Protein AF-A0A526YU89-F1 (afdb_monomer)

Solvent-accessible surface area (backbone atoms only — not comparable to full-atom values): 5443 Å² total; per-residue (Å²): 138,56,53,57,61,50,22,41,48,45,64,70,67,74,53,102,70,85,89,78,84,69,73,82,74,90,68,85,77,87,74,77,82,88,85,80,88,87,74,63,90,85,44,57,68,57,52,53,51,51,55,48,52,50,62,79,40,40,70,60,55,52,48,55,40,52,78,41,45,29,77,42,63,50,100,83,64,43,76,62,76,136

Sequence (82 aa):
MWGPMAGYYAKQLGADLTIVPLVKEKTGSRMSYRITMGVRPSDQEWKRTLNRVIRENQAEITRILLDYDVPLIDEHDNPITQ

Structure (mmCIF, N/CA/C/O backbone):
data_AF-A0A526YU89-F1
#
_entry.id   AF-A0A526YU89-F1
#
loop_
_atom_site.group_PDB
_atom_site.id
_atom_site.type_symbol
_atom_site.label_atom_id
_atom_site.label_alt_id
_atom_site.label_comp_id
_atom_site.label_asym_id
_atom_site.label_entity_id
_atom_site.label_seq_id
_atom_site.pdbx_PDB_ins_code
_atom_site.Cartn_x
_atom_site.Cartn_y
_atom_site.Cartn_z
_atom_site.occupancy
_atom_site.B_iso_or_equiv
_atom_site.auth_seq_id
_atom_site.auth_comp_id
_atom_site.auth_asym_id
_atom_site.auth_atom_id
_atom_site.pdbx_PDB_model_num
ATOM 1 N N . MET A 1 1 ? 10.976 8.294 -8.164 1.00 70.56 1 MET A N 1
ATOM 2 C CA . MET A 1 1 ? 9.719 7.812 -8.780 1.00 70.56 1 MET A CA 1
ATOM 3 C C . MET A 1 1 ? 8.956 7.018 -7.725 1.00 70.56 1 MET A C 1
ATOM 5 O O . MET A 1 1 ? 9.611 6.379 -6.914 1.00 70.56 1 MET A O 1
ATOM 9 N N . TRP A 1 2 ? 7.626 7.109 -7.665 1.00 87.12 2 TRP A N 1
ATOM 10 C CA . TRP A 1 2 ? 6.811 6.469 -6.618 1.00 87.12 2 TRP A CA 1
ATOM 11 C C . TRP A 1 2 ? 6.150 5.192 -7.153 1.00 87.12 2 TRP A C 1
ATOM 13 O O . TRP A 1 2 ? 5.599 5.220 -8.252 1.00 87.12 2 TRP A O 1
ATOM 23 N N . GLY A 1 3 ? 6.211 4.096 -6.387 1.00 88.81 3 GLY A N 1
ATOM 24 C CA . GLY A 1 3 ? 5.795 2.750 -6.811 1.00 88.81 3 GLY A CA 1
ATOM 25 C C . GLY A 1 3 ? 4.406 2.681 -7.457 1.00 88.81 3 GLY A C 1
ATOM 26 O O . GLY A 1 3 ? 4.324 2.245 -8.601 1.00 88.81 3 GLY A O 1
ATOM 27 N N . PRO A 1 4 ? 3.335 3.168 -6.801 1.00 92.50 4 PRO A N 1
ATOM 28 C CA . PRO A 1 4 ? 1.986 3.152 -7.371 1.00 92.50 4 PRO A CA 1
ATOM 29 C C . PRO A 1 4 ? 1.855 3.860 -8.725 1.00 92.50 4 PRO A C 1
ATOM 31 O O . PRO A 1 4 ? 1.148 3.385 -9.607 1.00 92.50 4 PRO A O 1
ATOM 34 N N . MET A 1 5 ? 2.569 4.972 -8.920 1.00 91.19 5 MET A N 1
ATOM 35 C CA . MET A 1 5 ? 2.557 5.693 -10.199 1.00 91.19 5 MET A CA 1
ATOM 36 C C . MET A 1 5 ? 3.354 4.949 -11.269 1.00 91.19 5 MET A C 1
ATOM 38 O O . MET A 1 5 ? 2.922 4.883 -12.415 1.00 91.19 5 MET A O 1
ATOM 42 N N . ALA A 1 6 ? 4.506 4.384 -10.900 1.00 90.69 6 ALA A N 1
ATOM 43 C CA . ALA A 1 6 ? 5.318 3.590 -11.816 1.00 90.69 6 ALA A CA 1
ATOM 44 C C . ALA A 1 6 ? 4.557 2.349 -12.309 1.00 90.69 6 ALA A C 1
ATOM 46 O O . ALA A 1 6 ? 4.550 2.104 -13.509 1.00 90.69 6 ALA A O 1
ATOM 47 N N . GLY A 1 7 ? 3.874 1.641 -11.399 1.00 89.56 7 GLY A N 1
ATOM 48 C CA . GLY A 1 7 ? 2.985 0.509 -11.688 1.00 89.56 7 GLY A CA 1
ATOM 49 C C . GLY A 1 7 ? 1.966 0.821 -12.768 1.00 89.56 7 GLY A C 1
ATOM 50 O O . GLY A 1 7 ? 1.994 0.265 -13.867 1.00 89.56 7 GLY A O 1
ATOM 51 N N . TYR A 1 8 ? 1.130 1.812 -12.476 1.00 91.12 8 TYR A N 1
ATOM 52 C CA . TYR A 1 8 ? 0.067 2.236 -13.370 1.00 91.12 8 TYR A CA 1
ATOM 53 C C . TYR A 1 8 ? 0.576 2.651 -14.758 1.00 91.12 8 TYR A C 1
ATOM 55 O O . TYR A 1 8 ? 0.054 2.190 -15.774 1.00 91.12 8 TYR A O 1
ATOM 63 N N . TYR A 1 9 ? 1.607 3.501 -14.831 1.00 91.00 9 TYR A N 1
ATOM 64 C CA . TYR A 1 9 ? 2.097 3.981 -16.125 1.00 91.00 9 TYR A CA 1
ATOM 65 C C . TYR A 1 9 ? 2.866 2.921 -16.910 1.00 91.00 9 TYR A C 1
ATOM 67 O O . TYR A 1 9 ? 2.754 2.910 -18.133 1.00 91.00 9 TYR A O 1
ATOM 75 N N . ALA A 1 10 ? 3.596 2.012 -16.255 1.00 89.00 10 ALA A N 1
ATOM 76 C CA . ALA A 1 10 ? 4.235 0.895 -16.950 1.00 89.00 10 ALA A CA 1
ATOM 77 C C . ALA A 1 10 ? 3.190 0.036 -17.676 1.00 89.00 10 ALA A C 1
ATOM 79 O O . ALA A 1 10 ? 3.369 -0.273 -18.853 1.00 89.00 10 ALA A O 1
ATOM 80 N N . LYS A 1 11 ? 2.054 -0.239 -17.017 1.00 86.81 11 LYS A N 1
ATOM 81 C CA . LYS A 1 11 ? 0.907 -0.925 -17.624 1.00 86.81 11 LYS A CA 1
ATOM 82 C C . LYS A 1 11 ? 0.322 -0.147 -18.808 1.00 86.81 11 LYS A C 1
ATOM 84 O O . LYS A 1 11 ? 0.034 -0.731 -19.849 1.00 86.81 11 LYS A O 1
ATOM 89 N N . GLN A 1 12 ? 0.142 1.170 -18.667 1.00 88.88 12 GLN A N 1
ATOM 90 C CA . GLN A 1 12 ? -0.460 2.005 -19.717 1.00 88.88 12 GLN A CA 1
ATOM 91 C C . GLN A 1 12 ? 0.429 2.210 -20.947 1.00 88.88 12 GLN A C 1
ATOM 93 O O . GLN A 1 12 ? -0.094 2.369 -22.047 1.00 88.88 12 GLN A O 1
ATOM 98 N N . LEU A 1 13 ? 1.752 2.236 -20.775 1.00 89.19 13 LEU A N 1
ATOM 99 C CA . LEU A 1 13 ? 2.698 2.475 -21.867 1.00 89.19 13 LEU A CA 1
ATOM 100 C C . LEU A 1 13 ? 2.710 1.339 -22.900 1.00 89.19 13 LEU A C 1
ATOM 102 O O . LEU A 1 13 ? 3.131 1.571 -24.031 1.00 89.19 13 LEU A O 1
ATOM 106 N N . GLY A 1 14 ? 2.272 0.129 -22.529 1.00 79.75 14 GLY A N 1
ATOM 107 C CA . GLY A 1 14 ? 2.251 -1.035 -23.424 1.00 79.75 14 GLY A CA 1
ATOM 108 C C . GLY A 1 14 ? 3.638 -1.458 -23.927 1.00 79.75 14 GLY A C 1
ATOM 109 O O . GLY A 1 14 ? 3.740 -2.183 -24.914 1.00 79.75 14 GLY A O 1
ATOM 110 N N . ALA A 1 15 ? 4.698 -0.977 -23.277 1.00 80.75 15 ALA A N 1
ATOM 111 C CA . ALA A 1 15 ? 6.085 -1.313 -23.558 1.00 80.75 15 ALA A CA 1
ATOM 112 C C . ALA A 1 15 ? 6.562 -2.420 -22.609 1.00 80.75 15 ALA A C 1
ATOM 114 O O . ALA A 1 15 ? 6.035 -2.565 -21.506 1.00 80.75 15 ALA A O 1
ATOM 115 N N . ASP A 1 16 ? 7.583 -3.171 -23.022 1.00 85.94 16 ASP A N 1
ATOM 116 C CA . ASP A 1 16 ? 8.205 -4.203 -22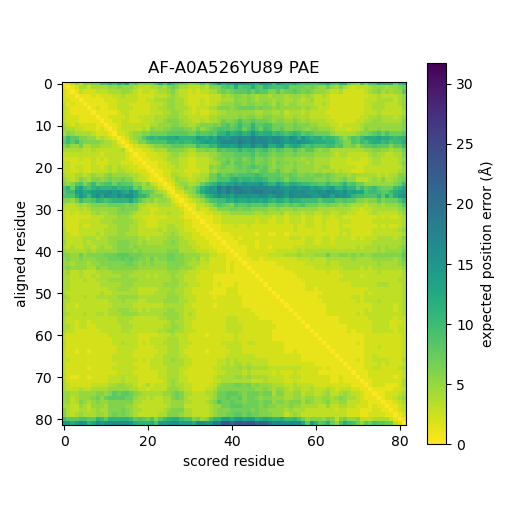.188 1.00 85.94 16 ASP A CA 1
ATOM 117 C C . ASP A 1 16 ? 9.060 -3.552 -21.087 1.00 85.94 16 ASP A C 1
ATOM 119 O O . ASP A 1 16 ? 10.251 -3.280 -21.252 1.00 85.94 16 ASP A O 1
ATOM 123 N N . LEU A 1 17 ? 8.404 -3.189 -19.983 1.00 87.38 17 LEU A N 1
ATOM 124 C CA . LEU A 1 17 ? 9.003 -2.531 -18.828 1.00 87.38 17 LEU A CA 1
ATOM 125 C C . LEU A 1 17 ? 8.916 -3.444 -17.609 1.00 87.38 17 LEU A C 1
ATOM 127 O O . LEU A 1 17 ? 7.858 -3.968 -17.275 1.00 87.38 17 LEU A O 1
ATOM 131 N N . THR A 1 18 ? 10.029 -3.568 -16.889 1.00 87.44 18 THR A N 1
ATOM 132 C CA . THR A 1 18 ? 10.086 -4.285 -15.610 1.00 87.44 18 THR A CA 1
ATOM 133 C C . THR A 1 18 ? 10.212 -3.294 -14.456 1.00 87.44 18 THR A C 1
ATOM 135 O O . THR A 1 18 ? 11.098 -2.438 -14.455 1.00 87.44 18 THR A O 1
ATOM 138 N N . ILE A 1 19 ? 9.356 -3.429 -13.442 1.00 88.31 19 ILE A N 1
ATOM 139 C CA . ILE A 1 19 ? 9.421 -2.637 -12.208 1.00 88.31 19 ILE A CA 1
ATOM 140 C C . ILE A 1 19 ? 10.185 -3.427 -11.149 1.00 88.31 19 ILE A C 1
ATOM 142 O O . ILE A 1 19 ? 9.801 -4.539 -10.797 1.00 88.31 19 ILE A O 1
ATOM 146 N N . VAL A 1 20 ? 11.243 -2.827 -10.601 1.00 90.12 20 VAL A N 1
ATOM 147 C CA . VAL A 1 20 ? 12.067 -3.437 -9.550 1.00 90.12 20 VAL A CA 1
ATOM 148 C C . VAL A 1 20 ? 12.019 -2.566 -8.288 1.00 90.12 20 VAL A C 1
ATOM 150 O O . VAL A 1 20 ? 12.541 -1.448 -8.306 1.00 90.12 20 VAL A O 1
ATOM 153 N N . PRO A 1 21 ? 11.404 -3.035 -7.184 1.00 89.62 21 PRO A N 1
ATOM 154 C CA . PRO A 1 21 ? 11.416 -2.320 -5.910 1.00 89.62 21 PRO A CA 1
ATOM 155 C C . PRO A 1 21 ? 12.832 -2.191 -5.323 1.00 89.62 21 PRO A C 1
ATOM 157 O O . PRO A 1 21 ? 13.578 -3.166 -5.231 1.00 89.62 21 PRO A O 1
ATOM 160 N N . LEU A 1 22 ? 13.193 -0.985 -4.874 1.00 89.50 22 LEU A N 1
ATOM 161 C CA . LEU A 1 22 ? 14.497 -0.691 -4.269 1.00 89.50 22 LEU A CA 1
ATOM 162 C C . LEU A 1 22 ? 14.500 -1.028 -2.772 1.00 89.50 22 LEU A C 1
ATOM 164 O O . LEU A 1 22 ? 14.323 -0.153 -1.927 1.00 89.50 22 LEU A O 1
ATOM 168 N N . VAL A 1 23 ? 14.685 -2.307 -2.447 1.00 88.38 23 VAL A N 1
ATOM 169 C CA . VAL A 1 23 ? 14.674 -2.802 -1.054 1.00 88.38 23 VAL A CA 1
ATOM 170 C C . VAL A 1 23 ? 16.0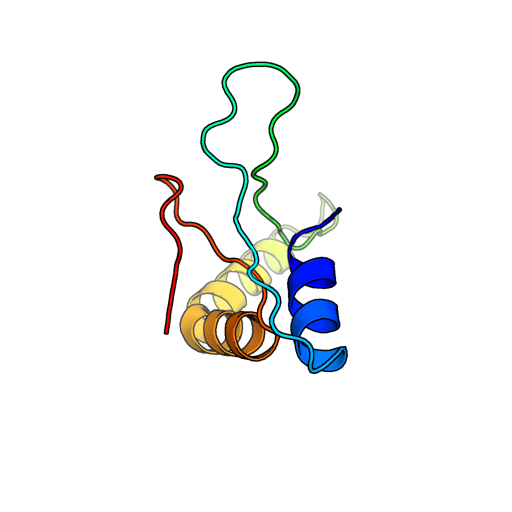57 -3.147 -0.492 1.00 88.38 23 VAL A C 1
ATOM 172 O O . VAL A 1 23 ? 16.206 -3.362 0.704 1.00 88.38 23 VAL A O 1
ATOM 175 N N . LYS A 1 24 ? 17.098 -3.188 -1.334 1.00 86.06 24 LYS A N 1
ATOM 176 C CA . LYS A 1 24 ? 18.461 -3.607 -0.940 1.00 86.06 24 LYS A CA 1
ATOM 177 C C . LYS A 1 24 ? 19.443 -2.449 -0.750 1.00 86.06 24 LYS A C 1
ATOM 179 O O . LYS A 1 24 ? 20.629 -2.689 -0.519 1.00 86.06 24 LYS A O 1
ATOM 184 N N . GLU A 1 25 ? 18.969 -1.214 -0.862 1.00 85.69 25 GLU A N 1
ATOM 185 C CA . GLU A 1 25 ? 19.812 -0.025 -0.763 1.00 85.69 25 GLU A CA 1
ATOM 186 C C . GLU A 1 25 ? 20.350 0.136 0.664 1.00 85.69 25 GLU A C 1
ATOM 188 O O . GLU A 1 25 ? 19.592 0.231 1.628 1.00 85.69 25 GLU A O 1
ATOM 193 N N . LYS A 1 26 ? 21.682 0.137 0.804 1.00 77.19 26 LYS A N 1
ATOM 194 C CA . LYS A 1 26 ? 22.377 0.227 2.104 1.00 77.19 26 LYS A CA 1
ATOM 195 C C . LYS A 1 26 ? 22.794 1.649 2.469 1.00 77.19 26 LYS A C 1
ATOM 197 O O . LYS A 1 26 ? 23.203 1.900 3.600 1.00 77.19 26 LYS A O 1
ATOM 202 N N . THR A 1 27 ? 22.747 2.560 1.505 1.00 81.94 27 THR A N 1
ATOM 203 C CA . THR A 1 27 ? 23.162 3.954 1.642 1.00 81.94 27 THR A CA 1
ATOM 204 C C . THR A 1 27 ? 22.045 4.864 1.141 1.00 81.94 27 THR A C 1
ATOM 206 O O . THR A 1 27 ? 21.295 4.511 0.236 1.00 81.94 27 THR A O 1
ATOM 209 N N . GLY A 1 28 ? 21.925 6.051 1.737 1.00 80.19 28 GLY A N 1
ATOM 210 C CA . GLY A 1 28 ? 20.886 7.015 1.376 1.00 80.19 28 GLY A CA 1
ATOM 211 C C . GLY A 1 28 ? 19.604 6.894 2.203 1.00 80.19 28 GLY A C 1
ATOM 212 O O . GLY A 1 28 ? 19.583 6.310 3.285 1.00 80.19 28 GLY A O 1
ATOM 213 N N . SER A 1 29 ? 18.543 7.543 1.717 1.00 83.88 29 SER A N 1
ATOM 214 C CA . SER A 1 29 ? 17.239 7.563 2.389 1.00 83.88 29 SER A CA 1
ATOM 215 C C . SER A 1 29 ? 16.474 6.262 2.164 1.00 83.88 29 SER A C 1
ATOM 217 O O . SER A 1 29 ? 16.644 5.595 1.146 1.00 83.88 29 SER A O 1
ATOM 219 N N . ARG A 1 30 ? 15.589 5.927 3.107 1.00 83.94 30 ARG A N 1
ATOM 220 C CA . ARG A 1 30 ? 14.682 4.782 2.984 1.00 83.94 30 ARG A CA 1
ATOM 221 C C . ARG A 1 30 ? 13.834 4.913 1.711 1.00 83.94 30 ARG A C 1
ATOM 223 O O . ARG A 1 30 ? 13.318 5.988 1.439 1.00 83.94 30 ARG A O 1
ATOM 230 N N . MET A 1 31 ? 13.668 3.822 0.965 1.00 89.00 31 MET A N 1
ATOM 231 C CA . MET A 1 31 ? 12.872 3.801 -0.276 1.00 89.00 31 MET A CA 1
ATOM 232 C C . MET A 1 31 ? 11.576 2.979 -0.154 1.00 89.00 31 MET A C 1
ATOM 234 O O . MET A 1 31 ? 10.707 3.076 -1.020 1.00 89.00 31 MET A O 1
ATOM 238 N N . SER A 1 32 ? 11.411 2.225 0.940 1.00 89.38 32 SER A N 1
ATOM 239 C CA . SER A 1 32 ? 10.199 1.476 1.292 1.00 89.38 32 SER A CA 1
ATOM 240 C C . SER A 1 32 ? 9.395 2.189 2.383 1.00 89.38 32 SER A C 1
ATOM 242 O O . SER A 1 32 ? 9.926 2.544 3.437 1.00 89.38 32 SER A O 1
ATOM 244 N N . TYR A 1 33 ? 8.096 2.388 2.162 1.00 90.50 33 TYR A N 1
ATOM 245 C CA . TYR A 1 33 ? 7.223 3.103 3.096 1.00 90.50 33 TYR A CA 1
ATOM 246 C C . TYR A 1 33 ? 5.877 2.404 3.246 1.00 90.50 33 TYR A C 1
ATOM 248 O O . TYR A 1 33 ? 5.314 1.911 2.272 1.00 90.50 33 TYR A O 1
ATOM 256 N N . ARG A 1 34 ? 5.327 2.432 4.465 1.00 91.75 34 ARG A N 1
ATOM 257 C CA . ARG A 1 34 ? 3.937 2.037 4.713 1.00 91.75 34 ARG A CA 1
ATOM 258 C C . ARG A 1 34 ? 3.017 3.201 4.369 1.00 91.75 34 ARG A C 1
ATOM 260 O O . ARG A 1 34 ? 3.234 4.318 4.836 1.00 91.75 34 ARG A O 1
ATOM 267 N N . ILE A 1 35 ? 1.986 2.926 3.579 1.00 92.62 35 ILE A N 1
ATOM 268 C CA . ILE A 1 35 ? 0.934 3.887 3.243 1.00 92.62 35 ILE A CA 1
ATOM 269 C C . ILE A 1 35 ? -0.248 3.625 4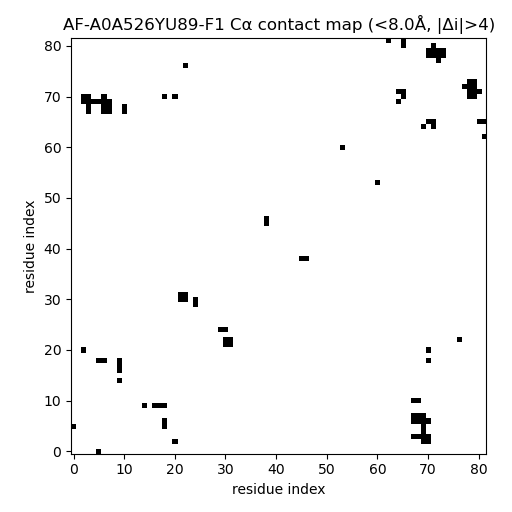.175 1.00 92.62 35 ILE A C 1
ATOM 271 O O . ILE A 1 35 ? -0.630 2.478 4.390 1.00 92.62 35 ILE A O 1
ATOM 275 N N . THR A 1 36 ? -0.810 4.683 4.755 1.00 95.00 36 THR A N 1
ATOM 276 C CA . THR A 1 36 ? -1.936 4.589 5.690 1.00 95.00 36 THR A CA 1
ATOM 277 C C . THR A 1 36 ? -2.962 5.681 5.425 1.00 95.00 36 THR A C 1
ATOM 279 O O . THR A 1 36 ? -2.669 6.680 4.767 1.00 95.00 36 THR A O 1
ATOM 282 N N . MET A 1 37 ? -4.159 5.499 5.970 1.00 96.62 37 MET A N 1
ATOM 283 C CA . MET A 1 37 ? -5.220 6.495 5.935 1.00 96.62 37 MET A CA 1
ATOM 284 C C . MET A 1 37 ? -5.092 7.444 7.133 1.00 96.62 37 MET A C 1
ATOM 286 O O . MET A 1 37 ? -4.994 7.010 8.282 1.00 96.62 37 MET A O 1
ATOM 290 N N . GLY A 1 38 ? -5.103 8.751 6.870 1.00 96.44 38 GLY A N 1
ATOM 291 C CA . GLY A 1 38 ? -5.033 9.785 7.904 1.00 96.44 38 GLY A CA 1
ATOM 292 C C . GLY A 1 38 ? -6.410 10.160 8.454 1.00 96.44 38 GLY A C 1
ATOM 293 O O . GLY A 1 38 ? -7.358 10.346 7.696 1.00 96.44 38 GLY A O 1
ATOM 294 N N . VAL A 1 39 ? -6.511 10.327 9.774 1.00 97.25 39 VAL A N 1
ATOM 295 C CA . VAL A 1 39 ? -7.695 10.873 10.465 1.00 97.25 39 VAL A CA 1
ATOM 296 C C . VAL A 1 39 ? -7.264 11.945 11.468 1.00 97.25 39 VAL A C 1
ATOM 298 O O . VAL A 1 39 ? -6.099 11.977 11.872 1.00 97.25 39 VAL A O 1
ATOM 301 N N . ARG A 1 40 ? -8.182 12.824 11.897 1.00 98.06 40 ARG A N 1
ATOM 302 C CA . ARG A 1 40 ? -7.869 13.813 12.943 1.00 98.06 40 ARG A CA 1
ATOM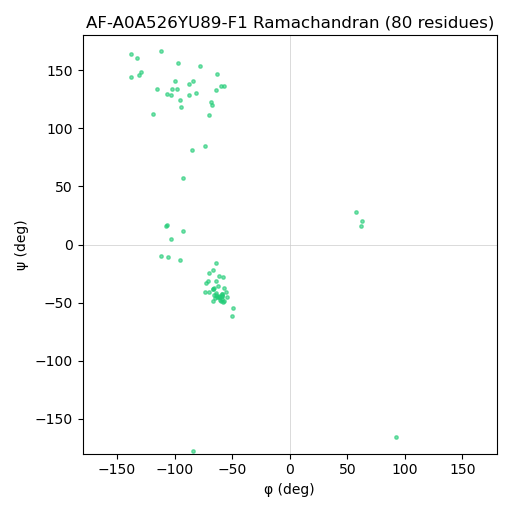 303 C C . ARG A 1 40 ? -7.525 13.115 14.267 1.00 98.06 40 ARG A C 1
ATOM 305 O O . ARG A 1 40 ? -8.148 12.102 14.588 1.00 98.06 40 ARG A O 1
ATOM 312 N N . PRO A 1 41 ? -6.620 13.677 15.091 1.00 96.31 41 PRO A N 1
ATOM 313 C CA . PRO A 1 41 ? -6.256 13.082 16.379 1.00 96.31 41 PRO A CA 1
ATOM 314 C C . PRO A 1 41 ? -7.431 12.885 17.350 1.00 96.31 41 PRO A C 1
ATOM 316 O O . PRO A 1 41 ? -7.396 11.963 18.159 1.00 9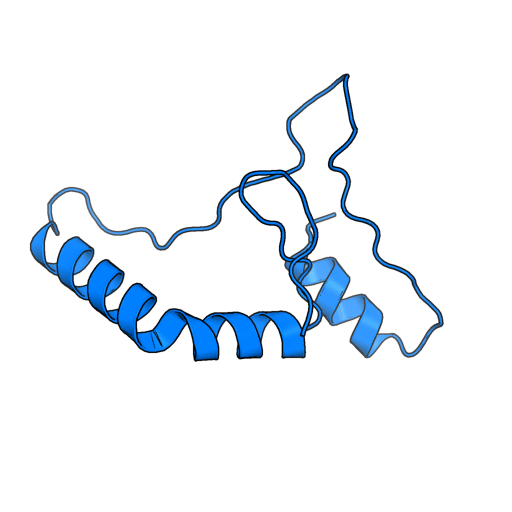6.31 41 PRO A O 1
ATOM 319 N N . SER A 1 42 ? -8.480 13.708 17.269 1.00 97.75 42 SER A N 1
ATOM 320 C CA . SER A 1 42 ? -9.697 13.569 18.082 1.00 97.75 42 SER A CA 1
ATOM 321 C C . SER A 1 42 ? -10.561 12.360 17.700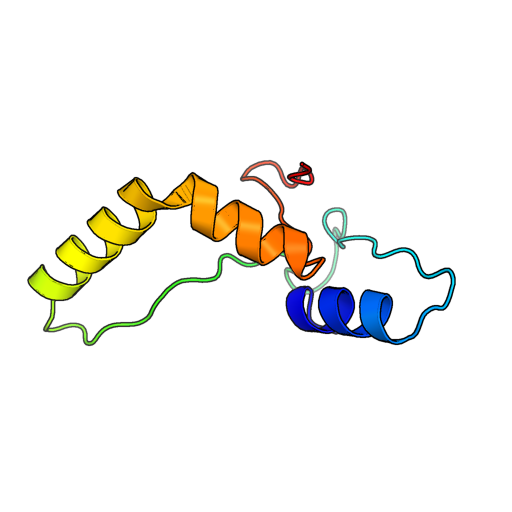 1.00 97.75 42 SER A C 1
ATOM 323 O O . SER A 1 42 ? -11.301 11.844 18.533 1.00 97.75 42 SER A O 1
ATOM 325 N N . ASP A 1 43 ? -10.460 11.870 16.463 1.00 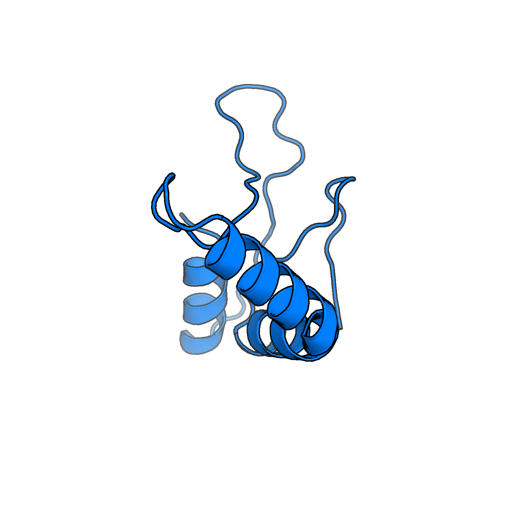97.81 43 ASP A N 1
ATOM 326 C CA . ASP A 1 43 ? -11.457 10.976 15.864 1.00 97.81 43 ASP A CA 1
ATOM 327 C C . ASP A 1 43 ? -11.092 9.496 16.086 1.00 97.81 43 ASP A C 1
ATOM 329 O O . ASP A 1 43 ? -10.928 8.708 15.150 1.00 97.81 43 ASP A O 1
ATOM 333 N N . GLN A 1 44 ? -10.930 9.096 17.352 1.00 97.50 44 GLN A N 1
ATOM 334 C CA . GLN A 1 44 ? -10.449 7.752 17.707 1.00 97.50 44 GLN A CA 1
ATOM 335 C C . GLN A 1 44 ? -11.430 6.634 17.322 1.00 97.50 44 GLN A C 1
ATOM 337 O O . GLN A 1 44 ? -10.994 5.586 16.843 1.00 97.50 44 GLN A O 1
ATOM 342 N N . GLU A 1 45 ? -12.739 6.850 17.473 1.00 97.81 45 GLU A N 1
ATOM 343 C CA . GLU A 1 45 ? -13.759 5.880 17.039 1.00 97.81 45 GLU A CA 1
ATOM 344 C C . GLU A 1 45 ? -13.774 5.703 15.519 1.00 97.81 45 GLU A C 1
ATOM 346 O O . GLU A 1 45 ? -13.891 4.586 15.004 1.00 97.81 45 GLU A O 1
ATOM 351 N N . TRP A 1 46 ? -13.558 6.795 14.784 1.00 97.88 46 TRP A N 1
ATOM 352 C CA . TRP A 1 46 ? -13.438 6.736 13.333 1.00 97.88 46 TRP A CA 1
ATOM 353 C C . TRP A 1 46 ? -12.196 5.952 12.910 1.00 97.88 46 TRP A C 1
ATOM 355 O O . TRP A 1 46 ? -12.288 5.058 12.072 1.00 97.88 46 TRP A O 1
ATOM 365 N N . LYS A 1 47 ? -11.053 6.189 13.569 1.00 98.12 47 LYS A N 1
ATOM 366 C CA . LYS A 1 47 ? -9.826 5.403 13.369 1.00 98.12 47 LYS A CA 1
ATOM 367 C C . LYS A 1 47 ? -10.063 3.903 13.576 1.00 98.12 47 LYS A C 1
ATOM 369 O O . LYS A 1 47 ? -9.597 3.088 12.784 1.00 98.12 47 LYS A O 1
ATOM 374 N N . ARG A 1 48 ? -10.783 3.524 14.642 1.00 98.19 48 ARG A N 1
ATOM 375 C CA . ARG A 1 48 ? -11.120 2.119 14.942 1.00 98.19 48 ARG A CA 1
ATOM 376 C C . ARG A 1 48 ? -12.000 1.508 13.858 1.00 98.19 48 ARG A C 1
ATOM 378 O O . ARG A 1 48 ? -11.725 0.396 13.413 1.00 98.19 48 ARG A O 1
ATOM 385 N N . THR A 1 49 ? -13.016 2.245 13.417 1.00 98.19 49 THR A N 1
ATOM 386 C CA . THR A 1 49 ? -13.914 1.821 12.337 1.00 98.19 49 THR A CA 1
ATOM 387 C C . THR A 1 49 ? -13.144 1.608 11.039 1.00 98.19 49 THR A C 1
ATOM 389 O O . THR A 1 49 ? -13.257 0.548 10.431 1.00 98.19 49 THR A O 1
ATOM 392 N N . LEU A 1 50 ? -12.288 2.559 10.667 1.00 97.69 50 LEU A N 1
ATOM 393 C CA . LEU A 1 50 ? -11.466 2.476 9.466 1.00 97.69 50 LEU A CA 1
ATOM 394 C C . LEU A 1 50 ? -10.511 1.276 9.498 1.00 97.69 50 LEU A C 1
ATOM 396 O O . LEU A 1 50 ? -10.447 0.516 8.538 1.00 97.69 50 LEU A O 1
ATOM 400 N N . ASN A 1 51 ? -9.834 1.045 10.626 1.00 98.12 51 ASN A N 1
ATOM 401 C CA . ASN A 1 51 ? -8.961 -0.119 10.791 1.00 98.12 51 ASN A CA 1
ATOM 402 C C . ASN A 1 51 ? -9.721 -1.450 10.692 1.00 98.12 51 ASN A C 1
ATOM 404 O O . ASN A 1 51 ? -9.173 -2.427 10.183 1.00 98.12 51 ASN A O 1
ATOM 408 N N . ARG A 1 52 ? -10.966 -1.503 11.183 1.00 98.38 52 ARG A N 1
ATOM 409 C CA . ARG A 1 52 ? -11.824 -2.686 11.056 1.00 98.38 52 ARG A CA 1
ATOM 410 C C . ARG A 1 52 ? -12.197 -2.939 9.598 1.00 98.38 52 ARG A C 1
ATOM 412 O O . ARG A 1 52 ? -11.971 -4.044 9.123 1.00 98.38 52 ARG A O 1
ATOM 419 N N . VAL A 1 53 ? -12.650 -1.909 8.883 1.00 9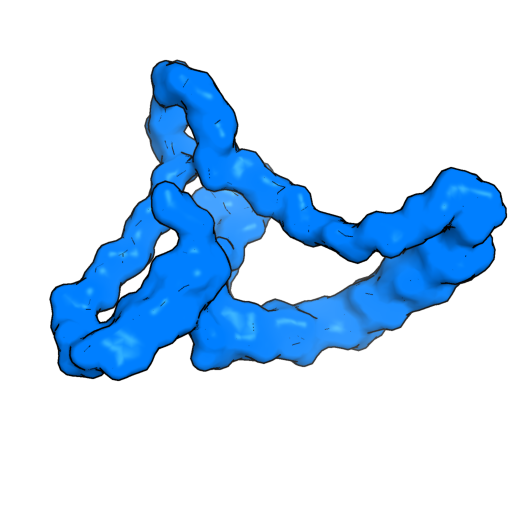8.06 53 VAL A N 1
ATOM 420 C CA . VAL A 1 53 ? -12.986 -2.005 7.453 1.00 98.06 53 VAL A CA 1
ATOM 421 C C . VAL A 1 53 ? -11.776 -2.444 6.628 1.00 98.06 53 VAL A C 1
ATOM 423 O O . VAL A 1 53 ? -11.899 -3.364 5.826 1.00 98.06 53 VAL A O 1
ATOM 426 N N . ILE A 1 54 ? -10.597 -1.849 6.846 1.00 97.75 54 ILE A N 1
ATOM 427 C CA . ILE A 1 54 ? -9.370 -2.237 6.130 1.00 97.75 54 ILE A CA 1
ATOM 428 C C . ILE A 1 54 ? -9.044 -3.714 6.377 1.00 97.75 54 ILE A C 1
ATOM 430 O O . ILE A 1 54 ? -8.745 -4.438 5.434 1.00 97.75 54 ILE A O 1
ATOM 434 N N . ARG A 1 55 ? -9.149 -4.179 7.628 1.00 97.81 55 ARG A N 1
ATOM 435 C CA . ARG A 1 55 ? -8.879 -5.579 7.977 1.00 97.81 55 ARG A CA 1
ATOM 436 C C . ARG A 1 55 ? -9.878 -6.541 7.337 1.00 97.81 55 ARG A C 1
ATOM 438 O O . ARG A 1 55 ? -9.465 -7.558 6.795 1.00 97.81 55 ARG A O 1
ATOM 445 N N . GLU A 1 56 ? -11.169 -6.229 7.413 1.00 98.38 56 GLU A N 1
ATOM 446 C CA . GLU A 1 56 ? -12.247 -7.059 6.859 1.00 98.38 56 GLU A CA 1
ATOM 447 C C . GLU A 1 56 ? -12.162 -7.159 5.326 1.00 98.38 56 GLU A C 1
ATOM 449 O O . GLU A 1 56 ? -12.479 -8.205 4.768 1.00 98.38 56 GLU A O 1
ATOM 454 N N . ASN A 1 57 ? -11.668 -6.114 4.652 1.00 98.00 57 ASN A N 1
ATOM 455 C CA . ASN A 1 57 ? -11.593 -6.033 3.188 1.00 98.00 57 ASN A CA 1
ATOM 456 C C . ASN A 1 57 ? -10.159 -6.167 2.644 1.00 98.00 57 ASN A C 1
ATOM 458 O O . ASN A 1 57 ? -9.899 -5.832 1.489 1.00 98.00 57 ASN A O 1
ATOM 462 N N . GLN A 1 58 ? -9.210 -6.654 3.453 1.00 96.44 58 GLN A N 1
ATOM 463 C CA . GLN A 1 58 ? -7.783 -6.654 3.110 1.00 96.44 58 GLN A CA 1
ATOM 464 C C . GLN A 1 58 ? -7.498 -7.363 1.779 1.00 96.44 58 GLN A C 1
ATOM 466 O O . GLN A 1 58 ? -6.705 -6.867 0.984 1.00 96.44 58 GLN A O 1
ATOM 471 N N . ALA A 1 59 ? -8.158 -8.494 1.519 1.00 96.38 59 ALA A N 1
ATOM 472 C CA . ALA A 1 59 ? -7.976 -9.250 0.281 1.00 96.38 59 ALA A CA 1
ATOM 473 C C . ALA A 1 59 ? -8.420 -8.455 -0.958 1.00 96.38 59 ALA A C 1
ATOM 475 O O . ALA A 1 59 ? -7.719 -8.441 -1.967 1.00 96.38 59 ALA A O 1
ATOM 476 N N . GLU A 1 60 ? -9.552 -7.752 -0.878 1.00 97.62 60 GLU A N 1
ATOM 477 C CA . GLU A 1 60 ? -10.060 -6.942 -1.986 1.00 97.62 60 GLU A CA 1
ATOM 478 C C . GLU A 1 60 ? -9.197 -5.700 -2.226 1.00 97.62 60 GLU A C 1
ATOM 480 O O . GLU A 1 60 ? -8.883 -5.383 -3.372 1.00 97.62 60 GLU A O 1
ATOM 485 N N . ILE A 1 61 ? -8.744 -5.043 -1.153 1.00 97.00 61 ILE A N 1
ATOM 486 C CA . ILE A 1 61 ? -7.807 -3.917 -1.241 1.00 97.00 61 ILE A CA 1
ATOM 487 C C . ILE A 1 61 ? -6.510 -4.368 -1.920 1.00 97.00 61 ILE A C 1
ATOM 489 O O . ILE A 1 61 ? -6.055 -3.719 -2.861 1.00 97.00 61 ILE A O 1
ATOM 493 N N . THR A 1 62 ? -5.932 -5.493 -1.482 1.00 96.00 62 THR A N 1
ATOM 494 C CA . THR A 1 62 ? -4.723 -6.059 -2.096 1.00 96.00 62 THR A CA 1
ATOM 495 C C . THR A 1 62 ? -4.953 -6.371 -3.573 1.00 96.00 62 THR A C 1
ATOM 497 O O . THR A 1 62 ? -4.124 -6.000 -4.400 1.00 96.00 62 THR A O 1
ATOM 500 N N . ARG A 1 63 ? -6.094 -6.979 -3.925 1.00 96.62 63 ARG A N 1
ATOM 501 C CA . ARG A 1 63 ? -6.450 -7.270 -5.320 1.00 96.62 63 ARG A CA 1
ATOM 502 C C . ARG A 1 63 ? -6.478 -6.003 -6.174 1.00 96.62 63 ARG A C 1
ATOM 504 O O . ARG A 1 63 ? -5.834 -5.976 -7.211 1.00 96.62 63 ARG A O 1
ATOM 511 N N . ILE A 1 64 ? -7.158 -4.946 -5.724 1.00 95.94 64 ILE A N 1
ATOM 512 C CA . ILE A 1 64 ? -7.227 -3.674 -6.462 1.00 95.94 64 ILE A CA 1
ATOM 513 C C . ILE A 1 64 ? -5.825 -3.089 -6.674 1.00 95.94 64 ILE A C 1
ATOM 515 O O . ILE A 1 64 ? -5.513 -2.623 -7.764 1.00 95.94 64 ILE A O 1
ATOM 519 N N . LEU A 1 65 ? -4.963 -3.118 -5.657 1.00 95.44 65 LEU A N 1
ATOM 520 C CA . LEU A 1 65 ? -3.599 -2.598 -5.782 1.00 95.44 65 LEU A CA 1
ATOM 521 C C . LEU A 1 65 ? -2.778 -3.395 -6.808 1.00 95.44 65 LEU A C 1
ATOM 523 O O . LEU A 1 65 ? -2.104 -2.792 -7.644 1.00 95.44 65 LEU A O 1
ATOM 527 N N . LEU A 1 66 ? -2.878 -4.726 -6.788 1.00 94.62 66 LEU A N 1
ATOM 528 C CA . LEU A 1 66 ? -2.213 -5.594 -7.763 1.00 94.62 66 LEU A CA 1
ATOM 529 C C . LEU A 1 66 ? -2.778 -5.415 -9.181 1.00 94.62 66 LEU A C 1
ATOM 531 O O . LEU A 1 66 ? -2.009 -5.372 -10.133 1.00 94.62 66 LEU A O 1
ATOM 535 N N . ASP A 1 67 ? -4.093 -5.230 -9.335 1.00 94.06 67 ASP A N 1
ATOM 536 C CA . ASP A 1 67 ? -4.735 -4.991 -10.638 1.00 94.06 67 ASP A CA 1
ATOM 537 C C . ASP A 1 67 ? -4.218 -3.703 -11.313 1.00 94.06 67 ASP A C 1
ATOM 539 O O . ASP A 1 67 ? -4.192 -3.600 -12.544 1.00 94.06 67 ASP A O 1
ATOM 543 N N . TYR A 1 68 ? -3.767 -2.729 -10.517 1.00 92.69 68 TYR A N 1
ATOM 544 C CA . TYR A 1 68 ? -3.132 -1.485 -10.968 1.00 92.69 68 TYR A CA 1
ATOM 545 C C . TYR A 1 68 ? -1.594 -1.565 -11.041 1.00 92.69 68 TYR A C 1
ATOM 547 O O . TYR A 1 68 ? -0.939 -0.533 -11.201 1.00 92.69 68 TYR A O 1
ATOM 555 N N . ASP A 1 69 ? -1.018 -2.766 -10.930 1.00 91.75 69 ASP A N 1
ATOM 556 C CA . ASP A 1 69 ? 0.428 -3.032 -10.954 1.00 91.75 69 ASP A CA 1
ATOM 557 C C . ASP A 1 69 ? 1.212 -2.265 -9.871 1.00 91.75 69 ASP A C 1
ATOM 559 O O . ASP A 1 69 ? 2.398 -1.960 -10.018 1.00 91.75 69 ASP A O 1
ATOM 563 N N . VAL A 1 70 ? 0.561 -1.945 -8.746 1.00 94.25 70 VAL A N 1
ATOM 564 C CA . VAL A 1 70 ? 1.230 -1.312 -7.608 1.00 94.25 70 VAL A CA 1
ATOM 565 C C . VAL A 1 70 ? 2.205 -2.318 -6.980 1.00 94.25 70 VAL A C 1
ATOM 567 O O . VAL A 1 70 ? 1.768 -3.375 -6.527 1.00 94.25 70 VAL A O 1
ATOM 570 N N . PRO A 1 71 ? 3.512 -2.004 -6.872 1.00 93.50 71 PRO A N 1
ATOM 571 C CA . PRO A 1 71 ? 4.473 -2.897 -6.239 1.00 93.50 71 PRO A CA 1
ATOM 572 C C . PRO A 1 71 ? 4.223 -2.953 -4.729 1.00 93.50 71 PRO A C 1
ATOM 574 O O . PRO A 1 71 ? 4.445 -1.973 -4.011 1.00 93.50 71 PRO A O 1
ATOM 577 N N . LEU A 1 72 ? 3.764 -4.108 -4.255 1.00 94.31 7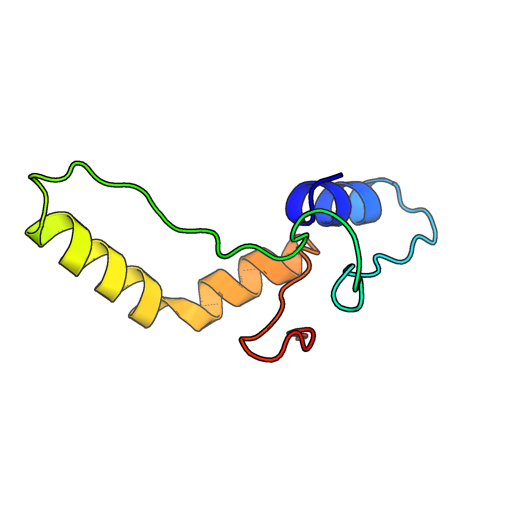2 LEU A N 1
ATOM 578 C CA . LEU A 1 72 ? 3.529 -4.389 -2.843 1.00 94.31 72 LEU A CA 1
ATOM 579 C C . LEU A 1 72 ? 4.696 -5.185 -2.260 1.00 94.31 72 LEU A C 1
ATOM 581 O O . LEU A 1 72 ? 5.226 -6.085 -2.909 1.00 94.31 72 LEU A O 1
ATOM 585 N N . ILE A 1 73 ? 5.074 -4.855 -1.028 1.00 93.19 73 ILE A N 1
ATOM 586 C CA . ILE A 1 73 ? 6.125 -5.537 -0.269 1.00 93.19 73 ILE A CA 1
ATOM 587 C C . ILE A 1 73 ? 5.620 -5.874 1.134 1.00 93.19 73 ILE A C 1
ATOM 589 O O . ILE A 1 73 ? 4.821 -5.123 1.702 1.00 93.19 73 ILE A O 1
ATOM 593 N N . ASP A 1 74 ? 6.069 -7.001 1.676 1.00 91.25 74 ASP A N 1
ATOM 594 C CA . ASP A 1 74 ? 5.775 -7.419 3.043 1.00 91.25 74 ASP A CA 1
ATOM 595 C C . ASP A 1 74 ? 6.730 -6.773 4.070 1.00 91.25 74 ASP A C 1
ATOM 597 O O . ASP A 1 74 ? 7.589 -5.949 3.754 1.00 91.25 74 ASP A O 1
ATOM 601 N N . GLU A 1 75 ? 6.565 -7.145 5.340 1.00 87.12 75 GLU A N 1
ATOM 602 C CA . GLU A 1 75 ? 7.386 -6.666 6.461 1.00 87.12 75 GLU A CA 1
ATOM 603 C C . GLU A 1 75 ? 8.870 -7.078 6.369 1.00 87.12 75 GLU A C 1
ATOM 605 O O . GLU A 1 75 ? 9.707 -6.502 7.063 1.00 87.12 75 GLU A O 1
ATOM 610 N N . HIS A 1 76 ? 9.190 -8.057 5.522 1.00 88.12 76 HIS A N 1
ATOM 611 C CA . HIS A 1 76 ? 10.533 -8.576 5.271 1.00 88.12 76 HIS A CA 1
ATOM 612 C C . HIS A 1 76 ? 11.073 -8.134 3.900 1.00 88.12 76 HIS A C 1
ATOM 614 O O . HIS A 1 76 ? 12.032 -8.725 3.403 1.00 88.12 76 HIS A O 1
ATOM 620 N N . ASP A 1 77 ? 10.461 -7.110 3.296 1.00 87.19 77 ASP A N 1
ATOM 621 C CA . ASP A 1 77 ? 10.800 -6.566 1.982 1.00 87.19 77 ASP A CA 1
ATOM 622 C C . ASP A 1 77 ? 10.627 -7.555 0.804 1.00 87.19 77 ASP A C 1
ATOM 624 O O . ASP A 1 77 ? 11.175 -7.345 -0.285 1.00 87.19 77 ASP A O 1
ATOM 628 N N . ASN A 1 78 ? 9.836 -8.618 0.977 1.00 90.56 78 ASN A N 1
ATOM 629 C CA . ASN A 1 78 ? 9.504 -9.541 -0.107 1.00 90.56 78 ASN A CA 1
ATOM 630 C C . ASN A 1 78 ? 8.328 -9.012 -0.935 1.00 90.56 78 ASN A C 1
ATOM 632 O O . ASN A 1 78 ? 7.362 -8.511 -0.355 1.00 90.56 78 ASN A O 1
ATOM 636 N N . PRO A 1 79 ? 8.345 -9.163 -2.271 1.00 89.44 79 PRO A N 1
ATOM 637 C CA . PRO A 1 79 ? 7.201 -8.824 -3.107 1.00 89.44 79 PRO A CA 1
ATOM 638 C C . PRO A 1 79 ? 5.952 -9.628 -2.733 1.00 89.44 79 PRO A C 1
ATOM 640 O O . PRO A 1 79 ? 6.022 -10.843 -2.554 1.00 89.44 79 PRO A O 1
ATOM 643 N N . ILE A 1 80 ? 4.802 -8.958 -2.677 1.00 89.50 80 ILE A N 1
ATOM 644 C CA . ILE A 1 80 ? 3.493 -9.613 -2.598 1.00 89.50 80 ILE A CA 1
ATOM 645 C C . ILE A 1 80 ? 2.964 -9.734 -4.029 1.00 89.50 80 ILE A C 1
ATOM 647 O O . ILE A 1 80 ? 2.767 -8.720 -4.698 1.00 89.50 80 ILE A O 1
ATOM 651 N N . THR A 1 81 ? 2.755 -10.962 -4.501 1.00 84.94 81 THR A N 1
ATOM 652 C CA . THR A 1 81 ? 2.231 -11.262 -5.843 1.00 84.94 81 THR A CA 1
ATOM 653 C C . THR A 1 81 ? 0.831 -11.875 -5.758 1.00 84.94 81 THR A C 1
ATOM 655 O O . THR A 1 81 ? 0.386 -12.236 -4.667 1.00 84.94 81 THR A O 1
ATOM 658 N N . GLN A 1 82 ? 0.133 -11.943 -6.900 1.00 65.12 82 GLN A N 1
ATOM 659 C CA . GLN A 1 82 ? -1.114 -12.711 -7.037 1.00 65.12 82 GLN A CA 1
ATOM 660 C C . GLN A 1 82 ? -0.897 -14.200 -6.746 1.00 65.12 82 GLN A C 1
ATOM 662 O O . GLN A 1 82 ? 0.227 -14.692 -7.012 1.00 65.12 82 GLN A O 1
#

pLDDT: mean 91.29, std 6.38, range [65.12, 98.38]

Radius of gyration: 15.36 Å; Cα contacts (8 Å, |Δi|>4): 54; chains: 1; bounding box: 37×26×42 Å

Mean predicted aligned error: 4.32 Å

Foldseek 3Di:
DAQLVCLQVVVVVPDPDDDDQPPPDPDDDDRDDDDDDDDDPVPVVVVVVVVVVCVVCVVVVVVVSVVSRRFDADPVRHTDHD

Secondary structure (DSSP, 8-state):
--HHHHHHHHHHH-S-----------SSS-----------TT-HHHHHHHHHHHHHTHHHHHHHHHHTT--EE-TTSPEE--